Protein AF-A0A529QA96-F1 (afdb_monomer_lite)

Foldseek 3Di:
DDFDQFDWAADVQGQWIKTWTFWALVQAQWKKAKDWPDPQKDWPPRMDTAHNGTGTDIIIIHRDDAFDKTKMKMATPDFDPDPDDDDTSNDIDIDIDTRHNPHDYDHHHWDWDKDWDKDFPDPDADPVGDTDIDIDIDGPTRDDDQDWDDDDDDQPDPPRDDDDDDTPPDD

Radius of gyration: 23.26 Å; chains: 1; bounding box: 58×29×63 Å

Secondary structure (DSSP, 8-state):
------EEEEPTTSSEEEEEEEE-GGGTT-EEEEEE-STT-EEESSEEEPPBTBEEEEEEEES--TT-EEEEEEEESS--B-SSSS-BTTS-EEEEEE--TT--PPPPPP---EEEEEEESSSS-BTTB---EEEEEEE-SSS---S---------STT--------SSP-

Structure (mmCIF, N/CA/C/O backbone):
data_AF-A0A529QA96-F1
#
_entry.id   AF-A0A529QA96-F1
#
loop_
_atom_site.group_PDB
_atom_site.id
_atom_site.type_symbol
_atom_site.label_atom_id
_atom_site.label_alt_id
_atom_site.label_comp_id
_atom_site.label_asym_id
_atom_site.label_entity_id
_atom_site.label_seq_id
_atom_site.pdbx_PDB_ins_code
_atom_site.Cartn_x
_atom_site.Cartn_y
_atom_site.Cartn_z
_atom_site.occupancy
_atom_site.B_iso_or_equiv
_atom_site.auth_seq_id
_atom_site.auth_comp_id
_atom_site.auth_asym_id
_atom_site.auth_atom_id
_atom_site.pdbx_PDB_model_num
ATOM 1 N N . PHE A 1 1 ? -5.904 -6.679 29.111 1.00 53.25 1 PHE A N 1
ATOM 2 C CA . PHE A 1 1 ? -6.238 -5.895 27.907 1.00 53.25 1 PHE A CA 1
ATOM 3 C C . PHE A 1 1 ? -7.345 -6.635 27.190 1.00 53.25 1 PHE A C 1
ATOM 5 O O . PHE A 1 1 ? -7.182 -7.823 26.926 1.00 53.25 1 PHE A O 1
ATOM 12 N N . LYS A 1 2 ? -8.483 -5.977 26.974 1.00 42.56 2 LYS A N 1
ATOM 13 C CA . LYS A 1 2 ? -9.603 -6.539 26.226 1.00 42.56 2 LYS A CA 1
ATOM 14 C C . LYS A 1 2 ? -9.703 -5.735 24.940 1.00 42.56 2 LYS A C 1
ATOM 16 O O . LYS A 1 2 ? -10.216 -4.622 24.963 1.00 42.56 2 LYS A O 1
ATOM 21 N N . VAL A 1 3 ? -9.190 -6.286 23.842 1.00 52.91 3 VAL A N 1
ATOM 22 C CA . VAL A 1 3 ? -9.655 -5.848 22.526 1.00 52.91 3 VAL A CA 1
ATOM 23 C C . VAL A 1 3 ? -11.115 -6.261 22.470 1.00 52.91 3 VAL A C 1
ATOM 25 O O . VAL A 1 3 ? -11.428 -7.452 22.398 1.00 52.91 3 VAL A O 1
ATOM 28 N N . GLU A 1 4 ? -12.024 -5.304 22.598 1.00 56.00 4 GLU A N 1
ATOM 29 C CA . GLU A 1 4 ? -13.402 -5.591 22.230 1.00 56.00 4 GLU A CA 1
ATOM 30 C C . GLU A 1 4 ? -13.444 -5.779 20.718 1.00 56.00 4 GLU A C 1
ATOM 32 O O . GLU A 1 4 ? -12.671 -5.149 19.994 1.00 56.00 4 GLU A O 1
ATOM 37 N N . ARG A 1 5 ? -14.298 -6.694 20.243 1.00 66.06 5 ARG A N 1
ATOM 38 C CA . ARG A 1 5 ? -14.474 -6.904 18.805 1.00 66.06 5 ARG A CA 1
ATOM 39 C C . ARG A 1 5 ? -14.765 -5.550 18.165 1.00 66.06 5 ARG A C 1
ATOM 41 O O . ARG A 1 5 ? -15.801 -4.951 18.441 1.00 66.06 5 ARG A O 1
ATOM 48 N N . GLY A 1 6 ? -13.815 -5.073 17.373 1.00 74.62 6 GLY A N 1
ATOM 49 C CA . GLY A 1 6 ? -13.958 -3.843 16.625 1.00 74.62 6 GLY A CA 1
ATOM 50 C C . GLY A 1 6 ? -14.900 -4.019 15.444 1.00 74.62 6 GLY A C 1
ATOM 51 O O . GLY A 1 6 ? -15.334 -5.130 15.125 1.00 74.62 6 GLY A O 1
ATOM 52 N N . ILE A 1 7 ? -15.193 -2.908 14.784 1.00 85.06 7 ILE A N 1
ATOM 53 C CA . ILE A 1 7 ? -15.998 -2.886 13.562 1.00 85.06 7 ILE A CA 1
ATOM 54 C C . ILE A 1 7 ? -15.048 -2.756 12.374 1.00 85.06 7 ILE A C 1
ATOM 56 O O . ILE A 1 7 ? -14.005 -2.112 12.474 1.00 85.06 7 ILE A O 1
ATOM 60 N N . VAL A 1 8 ? -15.380 -3.411 11.266 1.00 88.94 8 VAL A N 1
ATOM 61 C CA . VAL A 1 8 ? -14.649 -3.271 10.006 1.00 88.94 8 VAL A CA 1
ATOM 62 C C . VAL A 1 8 ? -15.491 -2.429 9.060 1.00 88.94 8 VAL A C 1
ATOM 64 O O . VAL A 1 8 ? -16.618 -2.810 8.755 1.00 88.94 8 VAL A O 1
ATOM 67 N N . ASP A 1 9 ?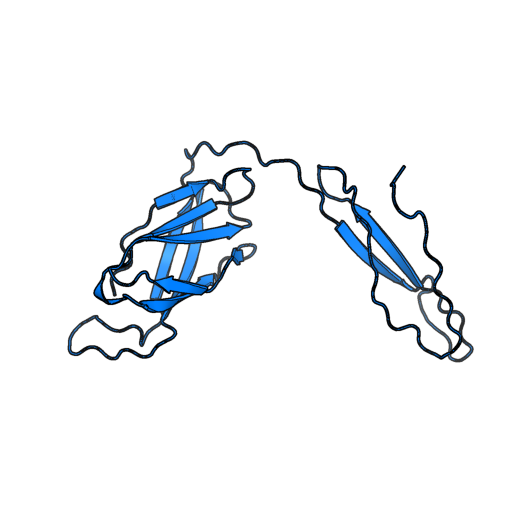 -14.913 -1.339 8.573 1.00 88.38 9 ASP A N 1
ATOM 68 C CA . ASP A 1 9 ? -15.498 -0.453 7.570 1.00 88.38 9 ASP A CA 1
ATOM 69 C C . ASP A 1 9 ? -14.605 -0.370 6.325 1.00 88.38 9 ASP A C 1
ATOM 71 O O . ASP A 1 9 ? -13.504 -0.919 6.276 1.00 88.38 9 ASP A O 1
ATOM 75 N N . CYS A 1 10 ? -15.083 0.293 5.275 1.00 85.31 10 CYS A N 1
ATOM 76 C CA . CYS A 1 10 ? -14.320 0.487 4.044 1.00 85.31 10 CYS A CA 1
ATOM 77 C C . CYS A 1 10 ? -13.487 1.766 4.119 1.00 85.31 10 CYS A C 1
ATOM 79 O O . CYS A 1 10 ? -13.939 2.788 4.639 1.00 85.31 10 CYS A O 1
ATOM 81 N N . VAL A 1 11 ? -12.296 1.749 3.522 1.00 84.50 11 VAL A N 1
ATOM 82 C CA . VAL A 1 11 ? -11.544 2.987 3.294 1.00 84.50 11 VAL A CA 1
ATOM 83 C C . VAL A 1 11 ? -12.302 3.848 2.270 1.00 84.50 11 VAL A C 1
ATOM 85 O O . VAL A 1 11 ? -12.739 3.316 1.245 1.00 84.50 11 VAL A O 1
ATOM 88 N N . PRO A 1 12 ? -12.469 5.165 2.499 1.00 73.62 12 PRO A N 1
ATOM 89 C CA . PRO A 1 12 ? -12.956 6.079 1.466 1.00 73.62 12 PRO A CA 1
ATOM 90 C C . PRO A 1 12 ? -12.056 6.013 0.223 1.00 73.62 12 PRO A C 1
ATOM 92 O O . PRO A 1 12 ? -10.841 6.129 0.352 1.00 73.62 12 PRO A O 1
ATOM 95 N N . GLY A 1 13 ? -12.640 5.790 -0.957 1.00 66.19 13 GLY A N 1
ATOM 96 C CA . GLY A 1 13 ? -11.890 5.499 -2.189 1.00 66.19 13 GLY A CA 1
ATOM 97 C C . GLY A 1 13 ? -11.565 4.013 -2.399 1.00 66.19 13 GLY A C 1
ATOM 98 O O . GLY A 1 13 ? -10.880 3.660 -3.350 1.00 66.19 13 GLY A O 1
ATOM 99 N N . GLY A 1 14 ? -12.079 3.120 -1.546 1.00 71.06 14 GLY A N 1
ATOM 100 C CA . GLY A 1 14 ? -12.067 1.666 -1.726 1.00 71.06 14 GLY A CA 1
ATOM 101 C C . GLY A 1 14 ? -10.678 1.012 -1.711 1.00 71.06 14 GLY A C 1
ATOM 102 O O . GLY A 1 14 ? -9.680 1.591 -1.290 1.00 71.06 14 GLY A O 1
ATOM 103 N N . GLY A 1 15 ? -10.618 -0.264 -2.107 1.00 75.31 15 GLY A N 1
ATOM 104 C CA . GLY A 1 15 ? -9.363 -1.028 -2.231 1.00 75.31 15 GLY A CA 1
ATOM 105 C C . GLY A 1 15 ? -8.718 -1.497 -0.919 1.00 75.31 15 GLY A C 1
ATOM 106 O O . GLY A 1 15 ? -7.701 -2.187 -0.957 1.00 75.31 15 GLY A O 1
ATOM 107 N N . ALA A 1 16 ? -9.291 -1.144 0.231 1.00 86.19 16 ALA A N 1
ATOM 108 C CA . ALA A 1 16 ? -8.838 -1.559 1.553 1.00 86.19 16 ALA A CA 1
ATOM 109 C C . ALA A 1 16 ? -9.972 -1.434 2.585 1.00 86.19 16 ALA A C 1
ATOM 111 O O . ALA A 1 16 ? -10.967 -0.736 2.360 1.00 86.19 16 ALA A O 1
ATOM 112 N N . PHE A 1 17 ? -9.789 -2.074 3.737 1.00 90.38 17 PHE A N 1
ATOM 113 C CA . PHE A 1 17 ? -10.697 -1.997 4.883 1.00 90.38 17 PHE A CA 1
ATOM 114 C C . PHE A 1 17 ? -10.056 -1.216 6.031 1.00 90.38 17 PHE A C 1
ATOM 116 O O . PHE A 1 17 ? -8.838 -1.062 6.083 1.00 90.38 17 PHE A O 1
ATOM 123 N N . ILE A 1 18 ? -10.864 -0.716 6.956 1.00 92.25 18 ILE A N 1
ATOM 124 C CA . ILE A 1 18 ? -10.438 -0.081 8.200 1.00 92.25 18 ILE A CA 1
ATOM 125 C C . ILE A 1 18 ? -11.001 -0.908 9.343 1.00 92.25 18 ILE A C 1
ATOM 127 O O . ILE A 1 18 ? -12.212 -1.066 9.457 1.00 92.25 18 ILE A O 1
ATOM 131 N N . TYR A 1 19 ? -10.131 -1.420 10.204 1.00 92.06 19 TYR A N 1
ATOM 132 C CA . TYR A 1 19 ? -10.544 -2.024 11.461 1.00 92.06 19 TYR A CA 1
ATOM 133 C C . TYR A 1 19 ? -10.516 -0.982 12.580 1.00 92.06 19 TYR A C 1
ATOM 135 O O . TYR A 1 19 ? -9.455 -0.483 12.962 1.00 92.06 19 TYR A O 1
ATOM 143 N N . HIS A 1 20 ? -11.699 -0.668 13.099 1.00 91.50 20 HIS A N 1
ATOM 144 C CA . HIS A 1 20 ? -11.938 0.226 14.221 1.00 91.50 20 HIS A CA 1
ATOM 145 C C . HIS A 1 20 ? -11.764 -0.537 15.530 1.00 91.50 20 HIS A C 1
ATOM 147 O O . HIS A 1 20 ? -12.684 -1.199 16.005 1.00 91.50 20 HIS A O 1
ATOM 153 N N . MET A 1 21 ? -10.573 -0.450 16.114 1.00 88.81 21 MET A N 1
ATOM 154 C CA . MET A 1 21 ? -10.217 -1.130 17.353 1.00 88.81 21 MET A CA 1
ATOM 155 C C . MET A 1 21 ? -10.508 -0.225 18.562 1.00 88.81 21 MET A C 1
ATOM 157 O O . MET A 1 21 ? -9.769 0.741 18.777 1.00 88.81 21 MET A O 1
ATOM 161 N N . PRO A 1 22 ? -11.547 -0.507 19.369 1.00 86.44 22 PRO A N 1
ATOM 162 C CA . PRO A 1 22 ? -11.806 0.243 20.592 1.00 86.44 22 PRO A CA 1
ATOM 163 C C . PRO A 1 22 ? -10.710 -0.022 21.629 1.00 86.44 22 PRO A C 1
ATOM 165 O O . PRO A 1 22 ? -10.271 -1.157 21.831 1.00 86.44 22 PRO A O 1
ATOM 168 N N . VAL A 1 23 ? -10.271 1.042 22.294 1.00 83.19 23 VAL A N 1
ATOM 169 C CA . VAL A 1 23 ? -9.211 1.035 23.302 1.00 83.19 23 VAL A CA 1
ATOM 170 C C . VAL A 1 23 ? -9.639 1.869 24.507 1.00 83.19 23 VAL A C 1
ATOM 172 O O . VAL A 1 23 ? -10.116 2.993 24.359 1.00 83.19 23 VAL A O 1
ATOM 175 N N . GLY A 1 24 ? -9.490 1.325 25.712 1.00 79.56 24 GLY A N 1
ATOM 176 C CA . GLY A 1 24 ? -9.912 2.008 26.932 1.00 79.56 24 GLY A CA 1
ATOM 177 C C . GLY A 1 24 ? -8.930 3.092 27.412 1.00 79.56 24 GLY A C 1
ATOM 178 O O . GLY A 1 24 ? -7.783 3.159 26.945 1.00 79.56 24 GLY A O 1
ATOM 179 N N . PRO A 1 25 ? -9.362 3.963 28.346 1.00 81.00 25 PRO A N 1
ATOM 180 C CA . PRO A 1 25 ? -8.544 5.037 28.920 1.00 81.00 25 PRO A CA 1
ATOM 181 C C . PRO A 1 25 ? -7.277 4.546 29.625 1.00 81.00 25 PRO A C 1
ATOM 183 O O . PRO A 1 25 ? -6.299 5.285 29.707 1.00 81.00 25 PRO A O 1
ATOM 186 N N . GLU A 1 26 ? -7.246 3.299 30.091 1.00 76.38 26 GLU A N 1
ATOM 187 C CA . GLU A 1 26 ? -6.070 2.663 30.690 1.00 76.38 26 GLU A CA 1
ATOM 188 C C . GLU A 1 26 ? -4.874 2.576 29.734 1.00 76.38 26 GLU A C 1
ATOM 190 O O . GLU A 1 26 ? -3.729 2.492 30.178 1.00 76.38 26 GLU A O 1
ATOM 195 N N . MET A 1 27 ? -5.127 2.620 28.423 1.00 74.69 27 MET A N 1
ATOM 196 C CA . MET A 1 27 ? -4.085 2.654 27.401 1.00 74.69 27 MET A CA 1
ATOM 197 C C . MET A 1 27 ? -3.729 4.073 26.956 1.00 74.69 27 MET A C 1
ATOM 199 O O . MET A 1 27 ? -2.914 4.234 26.051 1.00 74.69 27 MET A O 1
ATOM 203 N N . GLY A 1 28 ? -4.304 5.103 27.576 1.00 83.19 28 GLY A N 1
ATOM 204 C CA . GLY A 1 28 ? -4.099 6.497 27.209 1.00 83.19 28 GLY A CA 1
ATOM 205 C C . GLY A 1 28 ? -2.624 6.871 27.081 1.00 83.19 28 GLY A C 1
ATOM 206 O O . GLY A 1 28 ? -1.830 6.713 28.007 1.00 83.19 28 GLY A O 1
ATOM 207 N N . GLY A 1 29 ? -2.239 7.361 25.903 1.00 82.75 29 GLY A N 1
ATOM 208 C CA . GLY A 1 29 ? -0.870 7.774 25.607 1.00 82.75 29 GLY A CA 1
ATOM 209 C C . GLY A 1 29 ? 0.123 6.641 25.328 1.00 82.75 29 GLY A C 1
ATOM 210 O O . GLY A 1 29 ? 1.283 6.949 25.054 1.00 82.75 29 GLY A O 1
ATOM 211 N N . LYS A 1 30 ? -0.299 5.370 25.358 1.00 83.88 30 LYS A N 1
ATOM 212 C CA . LYS A 1 30 ? 0.537 4.205 25.031 1.00 83.88 30 LYS A CA 1
ATOM 213 C C . LYS A 1 30 ? 0.566 3.931 23.530 1.00 83.88 30 LYS A C 1
ATOM 215 O O . LYS A 1 30 ? -0.358 4.290 22.802 1.00 83.88 30 LYS A O 1
ATOM 220 N N . TRP A 1 31 ? 1.636 3.284 23.078 1.00 85.25 31 TRP A N 1
ATOM 221 C CA . TRP A 1 31 ? 1.793 2.848 21.693 1.00 85.25 31 TRP A CA 1
ATOM 222 C C . TRP A 1 31 ? 1.364 1.392 21.520 1.00 85.25 31 TRP A C 1
ATOM 224 O O . TRP A 1 31 ? 1.776 0.514 22.285 1.00 85.25 31 TRP A O 1
ATOM 234 N N . VAL A 1 32 ? 0.558 1.154 20.490 1.00 86.75 32 VAL A N 1
ATOM 235 C CA . VAL A 1 32 ? 0.089 -0.166 20.066 1.00 86.75 32 VAL A CA 1
ATOM 236 C C . VAL A 1 32 ? 0.657 -0.447 18.682 1.00 86.75 32 VAL A C 1
ATOM 238 O O . VAL A 1 32 ? 0.611 0.425 17.816 1.00 86.75 32 VAL A O 1
ATOM 241 N N . GLN A 1 33 ? 1.173 -1.655 18.486 1.00 88.81 33 GLN A N 1
ATOM 242 C CA . GLN A 1 33 ? 1.584 -2.195 17.197 1.00 88.81 33 GLN A CA 1
ATOM 243 C C . GLN A 1 33 ? 0.631 -3.316 16.775 1.00 88.81 33 GLN A C 1
ATOM 245 O O . GLN A 1 33 ? 0.213 -4.122 17.607 1.00 88.81 33 GLN A O 1
ATOM 250 N N . VAL A 1 34 ? 0.312 -3.390 15.489 1.00 89.94 34 VAL A N 1
ATOM 251 C CA . VAL A 1 34 ? -0.489 -4.452 14.884 1.00 89.94 34 VAL A CA 1
ATOM 252 C C . VAL A 1 34 ? 0.261 -5.028 13.692 1.00 89.94 34 VAL A C 1
ATOM 254 O O . VAL A 1 34 ? 0.614 -4.314 12.759 1.00 89.94 34 VAL A O 1
ATOM 257 N N . ALA A 1 35 ? 0.458 -6.339 13.714 1.00 90.81 35 ALA A N 1
ATOM 258 C CA . ALA A 1 35 ? 0.976 -7.127 12.606 1.00 90.81 35 ALA A CA 1
ATOM 259 C C . ALA A 1 35 ? -0.055 -8.182 12.179 1.00 90.81 35 ALA A C 1
ATOM 261 O O . ALA A 1 35 ? -1.078 -8.372 12.837 1.00 90.81 35 ALA A O 1
ATOM 262 N N . THR A 1 36 ? 0.204 -8.888 11.082 1.00 92.44 36 THR A N 1
ATOM 263 C CA . THR A 1 36 ? -0.646 -9.987 10.606 1.00 92.44 36 THR A CA 1
ATOM 264 C C . THR A 1 36 ? 0.199 -11.180 10.180 1.00 92.44 36 THR A C 1
ATOM 266 O O . THR A 1 36 ? 1.332 -11.017 9.730 1.00 92.44 36 THR A O 1
ATOM 269 N N . THR A 1 37 ? -0.351 -12.382 10.340 1.00 91.75 37 THR A N 1
ATOM 270 C CA . THR A 1 37 ? 0.222 -13.628 9.807 1.00 91.75 37 THR A CA 1
ATOM 271 C C . THR A 1 37 ? -0.531 -14.143 8.584 1.00 91.75 37 THR A C 1
ATOM 273 O O . THR A 1 37 ? -0.109 -15.135 7.991 1.00 91.75 37 THR A O 1
ATOM 276 N N . THR A 1 38 ? -1.629 -13.490 8.190 1.00 92.12 38 THR A N 1
ATOM 277 C CA . THR A 1 38 ? -2.401 -13.870 7.006 1.00 92.12 38 THR A CA 1
ATOM 278 C C . THR A 1 38 ? -1.629 -13.473 5.739 1.00 92.12 38 THR A C 1
ATOM 280 O O . THR A 1 38 ? -1.308 -12.293 5.570 1.00 92.12 38 THR A O 1
ATOM 283 N N . PRO A 1 39 ? -1.307 -14.421 4.837 1.00 90.81 39 PRO A N 1
ATOM 284 C CA . PRO A 1 39 ? -0.582 -14.123 3.604 1.00 90.81 39 PRO A CA 1
ATOM 285 C C . PRO A 1 39 ? -1.315 -13.106 2.725 1.00 90.81 39 PRO A C 1
ATOM 287 O O . PRO A 1 39 ? -2.527 -13.180 2.571 1.00 90.81 39 PRO A O 1
ATOM 290 N N . GLY A 1 40 ? -0.573 -12.178 2.118 1.00 88.00 40 GLY A N 1
ATOM 291 C CA . GLY A 1 40 ? -1.142 -11.157 1.227 1.00 88.00 40 GLY A CA 1
ATOM 292 C C . GLY A 1 40 ? -1.812 -9.977 1.940 1.00 88.00 40 GLY A C 1
ATOM 293 O O . GLY A 1 40 ? -2.202 -9.025 1.270 1.00 88.00 40 GLY A O 1
ATOM 294 N N . ILE A 1 41 ? -1.893 -9.996 3.275 1.00 93.25 41 ILE A N 1
ATOM 295 C CA . ILE A 1 41 ? -2.447 -8.895 4.068 1.00 93.25 41 ILE A CA 1
ATOM 296 C C . ILE A 1 41 ? -1.334 -7.972 4.556 1.00 93.25 41 ILE A C 1
ATOM 298 O O . ILE A 1 41 ? -0.265 -8.410 4.976 1.00 93.25 41 ILE A O 1
ATOM 302 N N . SER A 1 42 ? -1.585 -6.666 4.518 1.00 92.44 42 SER A N 1
ATOM 303 C CA . SER A 1 42 ? -0.699 -5.647 5.089 1.00 92.44 42 SER A CA 1
ATOM 304 C C . SER A 1 42 ? -1.485 -4.639 5.920 1.00 92.44 42 SER A C 1
ATOM 306 O O . SER A 1 42 ? -2.597 -4.257 5.551 1.00 92.44 42 SER A O 1
ATOM 308 N N . ILE A 1 43 ? -0.897 -4.203 7.039 1.00 92.38 43 ILE A N 1
ATOM 309 C CA . ILE A 1 43 ? -1.492 -3.237 7.971 1.00 92.38 43 ILE A CA 1
ATOM 310 C C . ILE A 1 43 ? -0.719 -1.920 7.898 1.00 92.38 43 ILE A C 1
ATOM 312 O O . ILE A 1 43 ? 0.503 -1.924 8.036 1.00 92.38 43 ILE A O 1
ATOM 316 N N . VAL A 1 44 ? -1.413 -0.800 7.668 1.00 90.94 44 VAL A N 1
ATOM 317 C CA . VAL A 1 44 ? -0.779 0.525 7.527 1.00 90.94 44 VAL A CA 1
ATOM 318 C C . VAL A 1 44 ? -1.599 1.628 8.228 1.00 90.94 44 VAL A C 1
ATOM 320 O O . VAL A 1 44 ? -2.783 1.776 7.944 1.00 90.94 44 VAL A O 1
ATOM 323 N N . PRO A 1 45 ? -1.007 2.465 9.097 1.00 91.94 45 PRO A N 1
ATOM 324 C CA . PRO A 1 45 ? 0.275 2.232 9.754 1.00 91.94 45 PRO A CA 1
ATOM 325 C C . PRO A 1 45 ? 0.193 0.987 10.648 1.00 91.94 45 PRO A C 1
ATOM 327 O O . PRO A 1 45 ? -0.880 0.644 11.140 1.00 91.94 45 PRO A O 1
ATOM 330 N N . ASP A 1 46 ? 1.326 0.330 10.882 1.00 89.94 46 ASP A N 1
ATOM 331 C CA . ASP A 1 46 ? 1.420 -0.818 11.791 1.00 89.94 46 ASP A CA 1
ATOM 332 C C . ASP A 1 46 ? 1.492 -0.386 13.265 1.00 89.94 46 ASP A C 1
ATOM 334 O O . ASP A 1 46 ? 1.381 -1.215 14.158 1.00 89.94 46 ASP A O 1
ATOM 338 N N . THR A 1 47 ? 1.646 0.913 13.536 1.00 90.75 47 THR A N 1
ATOM 339 C CA . THR A 1 47 ? 1.765 1.483 14.879 1.00 90.75 47 THR A CA 1
ATOM 340 C C . THR A 1 47 ? 0.921 2.737 15.061 1.00 90.75 47 THR A C 1
ATOM 342 O O . THR A 1 47 ? 0.910 3.626 14.210 1.00 90.75 47 THR A O 1
ATOM 345 N N . GLN A 1 48 ? 0.242 2.851 16.206 1.00 91.12 48 GLN A N 1
ATOM 346 C CA . GLN A 1 48 ? -0.549 4.031 16.572 1.00 91.12 48 GLN A CA 1
ATOM 347 C C . GLN A 1 48 ? -0.471 4.320 18.071 1.00 91.12 48 GLN A C 1
ATOM 349 O O . GLN A 1 48 ? -0.358 3.414 18.900 1.00 91.12 48 GLN A O 1
ATOM 354 N N . LYS A 1 49 ? -0.558 5.6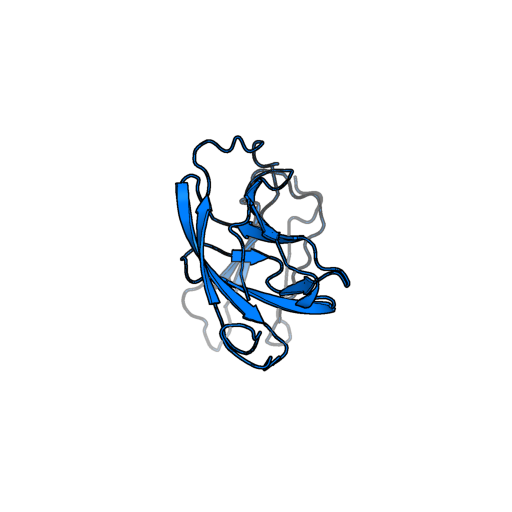07 18.419 1.00 89.88 49 LYS A N 1
ATOM 355 C CA . LYS A 1 49 ? -0.635 6.070 19.804 1.00 89.88 49 LYS A CA 1
ATOM 356 C C . LYS A 1 49 ? -2.092 6.209 20.227 1.00 89.88 49 LYS A C 1
ATOM 358 O O . LYS A 1 49 ? -2.884 6.858 19.549 1.00 89.88 49 LYS A O 1
ATOM 363 N N . VAL A 1 50 ? -2.424 5.648 21.378 1.00 87.69 50 VAL A N 1
ATOM 364 C CA . VAL A 1 50 ? -3.763 5.724 21.962 1.00 87.69 50 VAL A CA 1
ATOM 365 C C . VAL A 1 50 ? -4.031 7.146 22.474 1.00 87.69 50 VAL A C 1
ATOM 367 O O . VAL A 1 50 ? -3.176 7.711 23.170 1.00 87.69 50 VAL A O 1
ATOM 370 N N . PRO A 1 51 ? -5.204 7.744 22.183 1.00 90.06 51 PRO A N 1
ATOM 371 C CA . PRO A 1 51 ? -5.571 9.049 22.728 1.00 90.06 51 PRO A CA 1
ATOM 372 C C . PRO A 1 51 ? -5.590 9.037 24.262 1.00 90.06 51 PRO A C 1
ATOM 374 O O . PRO A 1 51 ? -5.893 8.018 24.872 1.00 90.06 51 PRO A O 1
ATOM 377 N N . ALA A 1 52 ? -5.284 10.165 24.909 1.00 84.69 52 ALA A N 1
ATOM 378 C CA . ALA A 1 52 ? -5.056 10.223 26.361 1.00 84.69 52 ALA A CA 1
ATOM 379 C C . ALA A 1 52 ? -6.232 9.720 27.231 1.00 84.69 52 ALA A C 1
ATOM 381 O O . ALA A 1 52 ? -5.998 9.273 28.347 1.00 84.69 52 ALA A O 1
ATOM 382 N N . GLY A 1 53 ? -7.469 9.768 26.726 1.00 83.88 53 GLY A N 1
ATOM 383 C CA . GLY A 1 53 ? -8.672 9.257 27.399 1.00 83.88 53 GLY A CA 1
ATOM 384 C C . GLY A 1 53 ? -9.184 7.916 26.863 1.00 83.88 53 GLY A C 1
ATOM 385 O O . GLY A 1 53 ? -10.333 7.572 27.123 1.00 83.88 53 GLY A O 1
ATOM 386 N N . GLY A 1 54 ? -8.380 7.182 26.090 1.00 82.25 54 GLY A N 1
ATOM 387 C CA . GLY A 1 54 ? -8.863 6.053 25.293 1.00 82.25 54 GLY A CA 1
ATOM 388 C C . GLY A 1 54 ? -9.577 6.527 24.024 1.00 82.25 54 GLY A C 1
ATOM 389 O O . GLY A 1 54 ? -9.562 7.714 23.693 1.00 82.25 54 GLY A O 1
ATOM 390 N N . GLY A 1 55 ? -10.172 5.604 23.277 1.00 86.88 55 GLY A N 1
ATOM 391 C CA . GLY A 1 55 ? -10.869 5.911 22.030 1.00 86.88 55 GLY A CA 1
ATOM 392 C C . GLY A 1 55 ? -10.888 4.740 21.057 1.00 86.88 55 GLY A C 1
ATOM 393 O O . GLY A 1 55 ? -11.094 3.596 21.449 1.00 86.88 55 GLY A O 1
ATOM 394 N N . VAL A 1 56 ? -10.678 5.036 19.775 1.00 90.00 56 VAL A N 1
ATOM 395 C CA . VAL A 1 56 ? -10.650 4.047 18.692 1.00 90.00 56 VAL A CA 1
ATOM 396 C C . VAL A 1 56 ? -9.369 4.231 17.886 1.00 90.00 56 VAL A C 1
ATOM 398 O O . VAL A 1 56 ? -9.054 5.348 17.474 1.00 90.00 56 VAL A O 1
ATOM 401 N N . LEU A 1 57 ? -8.634 3.141 17.669 1.00 89.88 57 LEU A N 1
ATOM 402 C CA . LEU A 1 57 ? -7.512 3.076 16.732 1.00 89.88 57 LEU A CA 1
ATOM 403 C C . LEU A 1 57 ? -8.006 2.534 15.391 1.00 89.88 57 LEU A C 1
ATOM 405 O O . LEU A 1 57 ? -8.772 1.574 15.360 1.00 89.88 57 LEU A O 1
ATOM 409 N N . ASN A 1 58 ? -7.562 3.133 14.288 1.00 93.25 58 ASN A N 1
ATOM 410 C CA . ASN A 1 58 ? -8.079 2.829 12.952 1.00 93.25 58 ASN A CA 1
ATOM 411 C C . ASN A 1 58 ? -6.996 2.157 12.114 1.00 93.25 58 ASN A C 1
ATOM 413 O O . ASN A 1 58 ? -6.081 2.829 11.644 1.00 93.25 58 ASN A O 1
ATOM 417 N N . TRP A 1 59 ? -7.082 0.847 11.916 1.00 91.88 59 TRP A N 1
ATOM 418 C CA . TRP A 1 59 ? -6.052 0.075 11.216 1.00 91.88 59 TRP A CA 1
ATOM 419 C C . TRP A 1 59 ? -6.448 -0.164 9.763 1.00 91.88 59 TRP A C 1
ATOM 421 O O . TRP A 1 59 ? -7.431 -0.862 9.513 1.00 91.88 59 TRP A O 1
ATOM 431 N N . LYS A 1 60 ? -5.701 0.387 8.796 1.00 93.00 60 LYS A N 1
ATOM 432 C CA . LYS A 1 60 ? -5.948 0.102 7.374 1.00 93.00 60 LYS A CA 1
ATOM 433 C C . LYS A 1 60 ? -5.451 -1.302 7.051 1.00 93.00 60 LYS A C 1
ATOM 435 O O . LYS A 1 60 ? -4.280 -1.598 7.267 1.00 93.00 60 LYS A O 1
ATOM 440 N N . ILE A 1 61 ? -6.328 -2.124 6.499 1.00 92.38 61 ILE A N 1
ATOM 441 C CA . ILE A 1 61 ? -6.076 -3.492 6.059 1.00 92.38 61 ILE A CA 1
ATOM 442 C C . ILE A 1 61 ? -6.087 -3.501 4.534 1.00 92.38 61 ILE A C 1
ATOM 444 O O . ILE A 1 61 ? -7.111 -3.221 3.907 1.00 92.38 61 ILE A O 1
ATOM 448 N N . ILE A 1 62 ? -4.950 -3.834 3.939 1.00 90.31 62 ILE A N 1
ATOM 449 C CA . ILE A 1 62 ? -4.750 -3.904 2.490 1.00 90.31 62 ILE A CA 1
ATOM 450 C C . ILE A 1 62 ? -4.653 -5.377 2.083 1.00 90.31 62 ILE A C 1
ATOM 452 O O . ILE A 1 62 ? -4.013 -6.158 2.784 1.00 90.31 62 ILE A O 1
ATOM 456 N N . GLY A 1 63 ? -5.279 -5.741 0.958 1.00 87.19 63 GLY A N 1
ATOM 457 C CA . GLY A 1 63 ? -5.203 -7.085 0.365 1.00 87.19 63 GLY A CA 1
ATOM 458 C C . GLY A 1 63 ? -6.297 -8.067 0.797 1.00 87.19 63 GLY A C 1
ATOM 459 O O . GLY A 1 63 ? -6.396 -9.143 0.220 1.00 87.19 63 GLY A O 1
ATOM 460 N N . ALA A 1 64 ? -7.140 -7.697 1.765 1.00 89.50 64 ALA A N 1
ATOM 461 C CA . ALA A 1 64 ? -8.209 -8.568 2.243 1.00 89.50 64 ALA A CA 1
ATOM 462 C C . ALA A 1 64 ? -9.388 -8.673 1.266 1.00 89.50 64 ALA A C 1
ATOM 464 O O . ALA A 1 64 ? -9.667 -7.755 0.492 1.00 89.50 64 ALA A O 1
ATOM 465 N N . SER A 1 65 ? -10.127 -9.774 1.362 1.00 88.38 65 SER A N 1
ATOM 466 C CA . SER A 1 65 ? -11.355 -10.050 0.617 1.00 88.38 65 SER A CA 1
ATOM 467 C C . SER A 1 65 ? -12.582 -10.130 1.530 1.00 88.38 65 SER A C 1
ATOM 469 O O . SER A 1 65 ? -12.503 -10.451 2.715 1.00 88.38 65 SER A O 1
ATOM 471 N N . HIS A 1 66 ? -13.766 -9.874 0.969 1.00 87.12 66 HIS A N 1
ATOM 472 C CA . HIS A 1 66 ? -15.029 -9.999 1.701 1.00 87.12 66 HIS A CA 1
ATOM 473 C C . HIS A 1 66 ? -15.243 -11.440 2.194 1.00 87.12 66 HIS A C 1
ATOM 475 O O . HIS A 1 66 ? -15.171 -12.393 1.417 1.00 87.12 66 HIS A O 1
ATOM 481 N N . GLY A 1 67 ? -15.549 -11.610 3.481 1.00 85.81 67 GLY A N 1
ATOM 482 C CA . GLY A 1 67 ? -15.724 -12.918 4.116 1.00 85.81 67 GLY A CA 1
ATOM 483 C C . GLY A 1 67 ? -14.436 -13.635 4.508 1.00 85.81 67 GLY A C 1
ATOM 484 O O . GLY A 1 67 ? -14.531 -14.766 4.992 1.00 85.81 67 GLY A O 1
ATOM 485 N N . GLU A 1 68 ? -13.276 -13.016 4.296 1.00 90.44 68 GLU A N 1
ATOM 486 C CA . GLU A 1 68 ? -11.977 -13.536 4.710 1.00 90.44 68 GLU A CA 1
ATOM 487 C C . GLU A 1 68 ? -11.762 -13.349 6.217 1.00 90.44 68 GLU A C 1
ATOM 489 O O . GLU A 1 68 ? -12.153 -12.329 6.794 1.00 90.44 68 GLU A O 1
ATOM 494 N N . ALA A 1 69 ? -11.143 -14.348 6.849 1.00 90.81 69 ALA A N 1
ATOM 495 C CA . ALA A 1 69 ? -10.703 -14.276 8.235 1.00 90.81 69 ALA A CA 1
ATOM 496 C C . ALA A 1 69 ? -9.222 -13.879 8.281 1.00 90.81 69 ALA A C 1
ATOM 498 O O . ALA A 1 69 ? -8.379 -14.522 7.657 1.00 90.81 69 ALA A O 1
ATOM 499 N N . ILE A 1 70 ? -8.914 -12.822 9.025 1.00 91.06 70 ILE A N 1
ATOM 500 C CA . ILE A 1 70 ? -7.573 -12.255 9.141 1.00 91.06 70 ILE A CA 1
ATOM 501 C C . ILE A 1 70 ? -7.075 -12.453 10.566 1.00 91.06 70 ILE A C 1
ATOM 503 O O . ILE A 1 70 ? -7.756 -12.086 11.526 1.00 91.06 70 ILE A O 1
ATOM 507 N N . HIS A 1 71 ? -5.862 -12.983 10.677 1.00 91.75 71 HIS A N 1
ATOM 508 C CA . HIS A 1 71 ? -5.156 -13.198 11.929 1.00 91.75 71 HIS A CA 1
ATOM 509 C C . HIS A 1 71 ? -4.283 -11.977 12.219 1.00 91.75 71 HIS A C 1
ATOM 511 O O . HIS A 1 71 ? -3.306 -11.709 11.506 1.00 91.75 71 HIS A O 1
ATOM 517 N N . LEU A 1 72 ? -4.642 -11.215 13.248 1.00 89.56 72 LEU A N 1
ATOM 518 C CA . LEU A 1 72 ? -3.901 -10.038 13.689 1.00 89.56 72 LEU A CA 1
ATOM 519 C C . LEU A 1 72 ? -3.151 -10.328 14.985 1.00 89.56 72 LEU A C 1
ATOM 521 O O . LEU A 1 72 ? -3.663 -10.964 15.902 1.00 89.56 72 LEU A O 1
ATOM 525 N N . ILE A 1 73 ? -1.941 -9.796 15.066 1.00 88.62 73 ILE A N 1
ATOM 526 C CA . ILE A 1 73 ? -1.057 -9.845 16.220 1.00 88.62 73 ILE A CA 1
ATOM 527 C C . ILE A 1 73 ? -0.956 -8.425 16.774 1.00 88.62 73 ILE A C 1
ATOM 529 O O . ILE A 1 73 ? -0.347 -7.558 16.153 1.00 88.62 73 ILE A O 1
ATOM 533 N N . VAL A 1 74 ? -1.552 -8.181 17.935 1.00 86.81 74 VAL A N 1
ATOM 534 C CA . VAL A 1 74 ? -1.557 -6.884 18.616 1.00 86.81 74 VAL A CA 1
ATOM 535 C C . VAL A 1 74 ? -0.523 -6.901 19.736 1.00 86.81 74 VAL A C 1
ATOM 537 O O . VAL A 1 74 ? -0.597 -7.723 20.650 1.00 86.81 74 VAL A O 1
ATOM 540 N N . THR A 1 75 ? 0.427 -5.976 19.694 1.00 82.50 75 THR A N 1
ATOM 541 C CA . THR A 1 75 ? 1.523 -5.871 20.660 1.00 82.50 75 THR A CA 1
ATOM 542 C C . THR A 1 75 ? 1.534 -4.482 21.284 1.00 82.50 75 THR A C 1
ATOM 544 O O . THR A 1 75 ? 1.447 -3.469 20.594 1.00 82.50 75 THR A O 1
ATOM 547 N N . GLY A 1 76 ? 1.663 -4.416 22.606 1.00 74.94 76 GLY A N 1
ATOM 548 C CA . GLY A 1 76 ? 1.978 -3.170 23.293 1.00 74.94 76 GLY A CA 1
ATOM 549 C C . G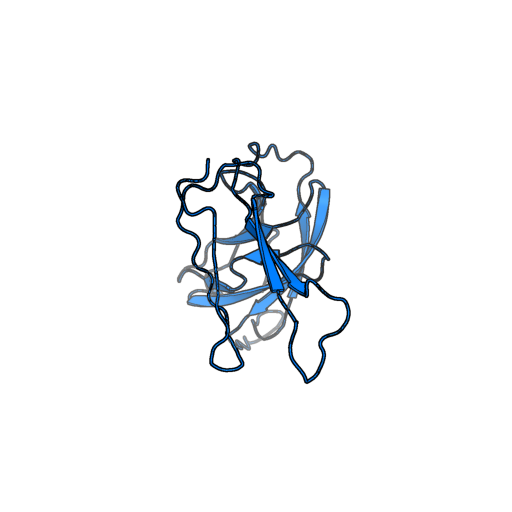LY A 1 76 ? 3.471 -2.887 23.250 1.00 74.94 76 GLY A C 1
ATOM 550 O O . GLY A 1 76 ? 4.259 -3.755 23.609 1.00 74.94 76 GLY A O 1
ATOM 551 N N . ILE A 1 77 ? 3.875 -1.686 22.834 1.00 66.06 77 ILE A N 1
ATOM 552 C CA . ILE A 1 77 ? 5.308 -1.347 22.725 1.00 66.06 77 ILE A CA 1
ATOM 553 C C . ILE A 1 77 ? 5.913 -0.995 24.092 1.00 66.06 77 ILE A C 1
ATOM 555 O O . ILE A 1 77 ? 7.109 -1.168 24.311 1.00 66.06 77 ILE A O 1
ATOM 559 N N . GLU A 1 78 ? 5.094 -0.548 25.046 1.00 60.47 78 GLU A N 1
ATOM 560 C CA . GLU A 1 78 ? 5.537 -0.300 26.419 1.00 60.47 78 GLU A CA 1
ATOM 561 C C . GLU A 1 78 ? 5.161 -1.468 27.337 1.00 60.47 78 GLU A C 1
ATOM 563 O O . GLU A 1 78 ? 3.991 -1.841 27.455 1.00 60.47 78 GLU A O 1
ATOM 568 N N . THR A 1 79 ? 6.154 -2.019 28.037 1.00 50.75 79 THR A N 1
ATOM 569 C CA . THR A 1 79 ? 5.988 -3.076 29.038 1.00 50.75 79 THR A CA 1
ATOM 570 C C . THR A 1 79 ? 5.284 -2.538 30.285 1.00 50.75 79 THR A C 1
ATOM 572 O O . THR A 1 79 ? 5.899 -2.208 31.294 1.00 50.75 79 THR A O 1
ATOM 575 N N . TYR A 1 80 ? 3.956 -2.463 30.247 1.00 48.53 80 TYR A N 1
ATOM 576 C CA . TYR A 1 80 ? 3.166 -2.274 31.460 1.00 48.53 80 TYR A CA 1
ATOM 577 C C . TYR A 1 80 ? 2.824 -3.635 32.074 1.00 48.53 80 TYR A C 1
ATOM 579 O O . TYR A 1 80 ? 1.968 -4.360 31.563 1.00 48.53 80 TYR A O 1
ATOM 587 N N . ALA A 1 81 ? 3.499 -3.976 33.173 1.00 48.09 81 ALA A N 1
ATOM 588 C CA . ALA A 1 81 ? 3.122 -5.064 34.069 1.00 48.09 81 ALA A CA 1
ATOM 589 C C . ALA A 1 81 ? 2.142 -4.512 35.120 1.00 48.09 81 ALA A C 1
ATOM 591 O O . ALA A 1 81 ? 2.549 -4.056 36.187 1.00 48.09 81 ALA A O 1
ATOM 592 N N . GLY A 1 82 ? 0.849 -4.480 34.794 1.00 48.03 82 GLY A N 1
ATOM 593 C CA . GLY A 1 82 ? -0.191 -4.130 35.764 1.00 48.03 82 GLY A CA 1
ATOM 594 C C . GLY A 1 82 ? -0.349 -5.223 36.833 1.00 48.03 82 GLY A C 1
ATOM 595 O O . GLY A 1 82 ? -0.081 -6.397 36.552 1.00 48.03 82 GLY A O 1
ATOM 596 N N . PRO A 1 83 ? -0.768 -4.893 38.070 1.00 51.69 83 PRO A N 1
ATOM 597 C CA . PRO A 1 83 ? -0.953 -5.893 39.107 1.00 51.69 83 PRO A CA 1
ATOM 598 C C . PRO A 1 83 ? -2.287 -6.639 38.923 1.00 51.69 83 PRO A C 1
ATOM 600 O O . PRO A 1 83 ? -3.351 -6.031 38.898 1.00 51.69 83 PRO A O 1
ATOM 603 N N . LYS A 1 84 ? -2.178 -7.974 38.894 1.00 43.09 84 LYS A N 1
ATOM 604 C CA . LYS A 1 84 ? -3.215 -9.025 38.982 1.00 43.09 84 LYS A CA 1
ATOM 605 C C . LYS A 1 84 ? -4.196 -9.194 37.807 1.00 43.09 84 LYS A C 1
ATOM 607 O O . LYS A 1 84 ? -5.010 -8.340 37.500 1.00 43.09 84 LYS A O 1
ATOM 612 N N . GLU A 1 85 ? -4.125 -10.414 37.262 1.00 46.03 85 GLU A N 1
ATOM 613 C CA . GLU A 1 85 ? -5.147 -11.170 36.520 1.00 46.03 85 GLU A CA 1
ATOM 614 C C . GLU A 1 85 ? -5.675 -10.563 35.210 1.00 46.03 85 GLU A C 1
ATOM 616 O O . GLU A 1 85 ? -6.824 -10.162 35.110 1.00 46.03 85 GLU A O 1
ATOM 621 N N . GLY A 1 86 ? -4.833 -10.560 34.165 1.00 45.69 86 GLY A N 1
ATOM 622 C CA . GLY A 1 86 ? -5.269 -10.349 32.770 1.00 45.69 86 GLY A CA 1
ATOM 623 C C . GLY A 1 86 ? -4.949 -8.980 32.154 1.00 45.69 86 GLY A C 1
ATOM 624 O O . GLY A 1 86 ? -5.395 -8.675 31.042 1.00 45.69 86 GLY A O 1
ATOM 625 N N . TRP A 1 87 ? -4.166 -8.138 32.835 1.00 50.50 87 TRP A N 1
ATOM 626 C CA . TRP A 1 87 ? -4.043 -6.715 32.497 1.00 50.50 87 TRP A CA 1
ATOM 627 C C . TRP A 1 87 ? -2.578 -6.262 32.369 1.00 50.50 87 TRP A C 1
ATOM 629 O O . TRP A 1 87 ? -1.987 -5.741 33.309 1.00 50.50 87 TRP A O 1
ATOM 639 N N . GLY A 1 88 ? -1.987 -6.437 31.180 1.00 42.94 88 GLY A N 1
ATOM 640 C CA . GLY A 1 88 ? -0.683 -5.858 30.838 1.00 42.94 88 GLY A CA 1
ATOM 641 C C . GLY A 1 88 ? -0.410 -5.852 29.331 1.00 42.94 88 GLY A C 1
ATOM 642 O O . GLY A 1 88 ? -0.767 -6.799 28.638 1.00 42.94 88 GLY A O 1
ATOM 643 N N . LEU A 1 89 ? 0.230 -4.785 28.838 1.00 50.53 89 LEU A N 1
ATOM 644 C CA . LEU A 1 89 ? 0.802 -4.659 27.482 1.00 50.53 89 LEU A CA 1
ATOM 645 C C . LEU A 1 89 ? 2.104 -5.480 27.330 1.00 50.53 89 LEU A C 1
ATOM 647 O O . LEU A 1 89 ? 2.770 -5.414 26.306 1.00 50.53 89 LEU A O 1
ATOM 651 N N . CYS A 1 90 ? 2.471 -6.264 28.350 1.00 48.69 90 CYS A N 1
ATOM 652 C CA . CYS A 1 90 ? 3.642 -7.139 28.371 1.00 48.69 90 CYS A CA 1
ATOM 653 C C . CYS A 1 90 ? 3.508 -8.402 27.505 1.00 48.69 90 CYS A C 1
ATOM 655 O O . CYS A 1 90 ? 4.462 -9.174 27.416 1.00 48.69 90 CYS A O 1
ATOM 657 N N . CYS A 1 91 ? 2.347 -8.639 26.889 1.00 57.16 91 CYS A N 1
ATOM 658 C CA . CYS A 1 91 ? 2.106 -9.822 26.077 1.00 57.16 91 CYS A CA 1
ATOM 659 C C . CYS A 1 91 ? 1.379 -9.458 24.785 1.00 57.16 91 CYS A C 1
ATOM 661 O O . CYS A 1 91 ? 0.361 -8.767 24.790 1.00 57.16 91 CYS A O 1
ATOM 663 N N . THR A 1 92 ? 1.909 -9.977 23.686 1.00 71.88 92 THR A N 1
ATOM 664 C CA . THR A 1 92 ? 1.256 -10.029 22.385 1.00 71.88 92 THR A CA 1
ATOM 665 C C . THR A 1 92 ? -0.083 -10.763 22.488 1.00 71.88 92 THR A C 1
ATOM 667 O O . THR A 1 92 ? -0.159 -11.838 23.084 1.00 71.88 92 THR A O 1
ATOM 670 N N . GLN A 1 93 ? -1.136 -10.202 21.901 1.00 76.31 93 GLN A N 1
ATOM 671 C CA . GLN A 1 93 ? -2.436 -10.851 21.752 1.00 76.31 93 GLN A CA 1
ATOM 672 C C . GLN A 1 93 ? -2.700 -11.169 20.289 1.00 76.31 93 GLN A C 1
ATOM 674 O O . GLN A 1 93 ? -2.383 -10.376 19.408 1.00 76.31 93 GLN A O 1
ATOM 679 N N . VAL A 1 94 ? -3.318 -12.319 20.041 1.00 83.38 94 VAL A N 1
ATOM 680 C CA . VAL A 1 94 ? -3.794 -12.689 18.710 1.00 83.38 94 VAL A CA 1
ATOM 681 C C . VAL A 1 94 ? -5.300 -12.488 18.674 1.00 83.38 94 VAL A C 1
ATOM 683 O O . VAL A 1 94 ? -6.003 -12.934 19.584 1.00 83.38 94 VAL A O 1
ATOM 686 N N . ILE A 1 95 ? -5.786 -11.794 17.650 1.00 85.12 95 ILE A N 1
ATOM 687 C CA . ILE A 1 95 ? -7.212 -11.601 17.399 1.00 85.12 95 ILE A CA 1
ATOM 688 C C . ILE A 1 95 ? -7.538 -12.009 15.967 1.00 85.12 95 ILE A C 1
ATOM 690 O O . ILE A 1 95 ? -6.807 -11.675 15.036 1.00 85.12 95 ILE A O 1
ATOM 694 N N . ASP A 1 96 ? -8.673 -12.679 15.808 1.00 87.50 96 ASP A N 1
ATOM 695 C CA . ASP A 1 96 ? -9.207 -13.036 14.501 1.00 87.50 96 ASP A CA 1
ATOM 696 C C . ASP A 1 96 ? -10.366 -12.105 14.173 1.00 87.50 96 ASP A C 1
ATOM 698 O O . ASP A 1 96 ? -11.336 -11.997 14.935 1.00 87.50 96 ASP A O 1
ATOM 702 N N . ILE A 1 97 ? -10.265 -11.431 13.036 1.00 88.69 97 ILE A N 1
ATOM 703 C CA . ILE A 1 97 ? -11.329 -10.580 12.510 1.00 88.69 97 ILE A CA 1
ATOM 704 C C . ILE A 1 97 ? -11.851 -11.177 11.211 1.00 88.69 97 ILE A C 1
ATOM 706 O O . ILE A 1 97 ? -11.098 -11.766 10.441 1.00 88.69 97 ILE A O 1
ATOM 710 N N . VAL A 1 98 ? -13.148 -11.032 10.963 1.00 89.56 98 VAL A N 1
ATOM 711 C CA . VAL A 1 98 ? -13.767 -11.457 9.705 1.00 89.56 98 VAL A CA 1
ATOM 712 C C . VAL A 1 98 ? -14.232 -10.214 8.974 1.00 89.56 98 VAL A C 1
ATOM 714 O O . VAL A 1 98 ? -14.986 -9.421 9.540 1.00 89.56 98 VAL A O 1
ATOM 717 N N . ILE A 1 99 ? -13.802 -10.049 7.725 1.00 88.31 99 ILE A N 1
ATOM 718 C CA . ILE A 1 99 ? -14.311 -8.981 6.864 1.00 88.31 99 ILE A CA 1
ATOM 719 C C . ILE A 1 99 ? -15.777 -9.300 6.535 1.00 88.31 99 ILE A C 1
ATOM 721 O O . ILE A 1 99 ? -16.043 -10.367 5.969 1.00 88.31 99 ILE A O 1
ATOM 725 N N . PRO A 1 100 ? -16.751 -8.435 6.873 1.00 86.81 100 PRO A N 1
ATOM 726 C CA . PRO A 1 100 ? -18.157 -8.737 6.628 1.00 86.81 100 PRO A CA 1
ATOM 727 C C . PRO A 1 100 ? -18.431 -8.929 5.131 1.00 86.81 100 PRO A C 1
ATOM 729 O O . PRO A 1 100 ? -17.941 -8.177 4.290 1.00 86.81 100 PRO A O 1
ATOM 732 N N . ARG A 1 101 ? -19.206 -9.962 4.781 1.00 85.25 101 ARG A N 1
ATOM 733 C CA . ARG A 1 101 ? -19.517 -10.302 3.376 1.00 85.25 101 ARG A CA 1
ATOM 734 C C . ARG A 1 101 ? -20.498 -9.327 2.734 1.00 85.25 101 ARG A C 1
ATOM 736 O O . ARG A 1 101 ? -20.528 -9.190 1.518 1.00 85.25 101 ARG A O 1
ATOM 743 N N . ASP A 1 102 ? -21.328 -8.715 3.559 1.00 85.38 102 ASP A N 1
ATOM 744 C CA . ASP A 1 102 ? -22.419 -7.811 3.219 1.00 85.38 102 ASP A CA 1
ATOM 745 C C . ASP A 1 102 ? -22.011 -6.331 3.266 1.00 85.38 102 ASP A C 1
ATOM 747 O O . ASP A 1 102 ? -22.828 -5.459 2.955 1.00 85.38 102 ASP A O 1
ATOM 751 N N . LEU A 1 103 ? -20.750 -6.044 3.605 1.00 83.31 103 LEU A N 1
ATOM 752 C CA . LEU A 1 103 ? -20.216 -4.691 3.612 1.00 83.31 103 LEU A CA 1
ATOM 753 C C . LEU A 1 103 ? -20.215 -4.125 2.185 1.00 83.31 103 LEU A C 1
ATOM 755 O O . LEU A 1 103 ? -19.540 -4.627 1.289 1.00 83.31 103 LEU A O 1
ATOM 759 N N . ARG A 1 104 ? -21.001 -3.071 1.958 1.00 81.06 104 ARG A N 1
ATOM 760 C CA . ARG A 1 104 ? -21.083 -2.398 0.656 1.00 81.06 104 ARG A CA 1
ATOM 761 C C . ARG A 1 104 ? -20.006 -1.328 0.569 1.00 81.06 104 ARG A C 1
ATOM 763 O O . ARG A 1 104 ? -20.256 -0.175 0.915 1.00 81.06 104 ARG A O 1
ATOM 770 N N . CYS A 1 105 ? -18.820 -1.708 0.109 1.00 77.31 105 CYS A N 1
ATOM 771 C CA . CYS A 1 105 ? -17.757 -0.739 -0.119 1.00 77.31 105 CYS A CA 1
ATOM 772 C C . CYS A 1 105 ? -17.996 0.081 -1.391 1.00 77.31 105 CYS A C 1
ATOM 774 O O . CYS A 1 105 ? -18.451 -0.470 -2.399 1.00 77.31 105 CYS A O 1
ATOM 776 N N . PRO A 1 106 ? -17.669 1.388 -1.375 1.00 73.38 106 PRO A N 1
ATOM 777 C CA . PRO A 1 106 ? -17.569 2.143 -2.612 1.00 73.38 106 PRO A CA 1
ATOM 778 C C . PRO A 1 106 ? -16.539 1.468 -3.535 1.00 73.38 106 PRO A C 1
ATOM 780 O O . PRO A 1 106 ? -15.574 0.869 -3.040 1.00 73.38 106 PRO A O 1
ATOM 783 N N . PRO A 1 107 ? -16.741 1.525 -4.864 1.00 69.94 107 PRO A N 1
ATOM 784 C CA . PRO A 1 107 ? -15.741 1.039 -5.802 1.00 69.94 107 PRO A CA 1
ATOM 785 C C . PRO A 1 107 ? -14.404 1.729 -5.524 1.00 69.94 107 PRO A C 1
ATOM 787 O O . PRO A 1 107 ? -14.376 2.892 -5.123 1.00 69.94 107 PRO A O 1
ATOM 790 N N . LYS A 1 108 ? -13.310 0.983 -5.708 1.00 69.69 108 LYS A N 1
ATOM 791 C CA . LYS A 1 108 ? -11.969 1.539 -5.565 1.00 69.69 108 LYS A CA 1
ATOM 792 C C . LYS A 1 108 ? -11.807 2.699 -6.554 1.00 69.69 108 LYS A C 1
ATOM 794 O O . LYS A 1 108 ? -12.140 2.545 -7.731 1.00 69.69 108 LYS A O 1
ATOM 799 N N . ASP A 1 109 ? -11.317 3.832 -6.070 1.00 75.81 109 ASP A N 1
ATOM 800 C CA . ASP A 1 109 ? -10.874 4.922 -6.921 1.00 75.81 109 ASP A CA 1
ATOM 801 C C . ASP A 1 109 ? -9.732 4.416 -7.796 1.00 75.81 109 ASP A C 1
ATOM 803 O O . ASP A 1 109 ? -8.874 3.641 -7.366 1.00 75.81 109 ASP A O 1
ATOM 807 N N . LYS A 1 110 ? -9.738 4.852 -9.051 1.00 79.50 110 LYS A N 1
ATOM 808 C CA . LYS A 1 110 ? -8.663 4.503 -9.966 1.00 79.50 110 LYS A CA 1
ATOM 809 C C . LYS A 1 110 ? -7.377 5.167 -9.486 1.00 79.50 110 LYS A C 1
ATOM 811 O O . LYS A 1 110 ? -7.354 6.380 -9.271 1.00 79.50 110 LYS A O 1
ATOM 816 N N . GLU A 1 111 ? -6.310 4.396 -9.367 1.00 82.19 111 GLU A N 1
ATOM 817 C CA . GLU A 1 111 ? -5.011 4.850 -8.875 1.00 82.19 111 GLU A CA 1
ATOM 818 C C . GLU A 1 111 ? -3.903 4.436 -9.855 1.00 82.19 111 GLU A C 1
ATOM 820 O O . GLU A 1 111 ? -3.935 3.331 -10.406 1.00 82.19 111 GLU A O 1
ATOM 825 N N . PRO A 1 112 ? -2.918 5.312 -10.125 1.00 88.69 112 PRO A N 1
ATOM 826 C CA . PRO A 1 112 ? -1.730 4.895 -10.848 1.00 88.69 112 PRO A CA 1
ATOM 827 C C . PRO A 1 112 ? -0.919 3.923 -9.986 1.00 88.69 112 PRO A C 1
ATOM 829 O O . PRO A 1 112 ? -0.758 4.137 -8.786 1.00 88.69 112 PRO A O 1
ATOM 832 N N . ASP A 1 113 ? -0.357 2.896 -10.614 1.00 90.94 113 ASP A N 1
ATOM 833 C CA . ASP A 1 113 ? 0.541 1.930 -9.977 1.00 90.94 113 ASP A CA 1
ATOM 834 C C . ASP A 1 113 ? 1.753 1.741 -10.888 1.00 90.94 113 ASP A C 1
ATOM 836 O O . ASP A 1 113 ? 1.626 1.273 -12.019 1.00 90.94 113 ASP A O 1
ATOM 840 N N . LEU A 1 114 ? 2.924 2.187 -10.435 1.00 92.88 114 LEU A N 1
ATOM 841 C CA . LEU A 1 114 ? 4.141 2.193 -11.239 1.00 92.88 114 LEU A CA 1
ATOM 842 C C . LEU A 1 114 ? 5.004 0.980 -10.893 1.00 92.88 114 LEU A C 1
ATOM 844 O O . LEU A 1 114 ? 5.636 0.923 -9.839 1.00 92.88 114 LEU A O 1
ATOM 848 N N . LYS A 1 115 ? 5.096 0.042 -11.832 1.00 93.25 115 LYS A N 1
ATOM 849 C CA . LYS A 1 115 ? 6.021 -1.088 -11.790 1.00 93.25 115 LYS A CA 1
ATOM 850 C C . LYS A 1 115 ? 7.363 -0.683 -12.398 1.00 93.25 115 LYS A C 1
ATOM 852 O O . LYS A 1 115 ? 7.391 -0.093 -13.476 1.00 93.25 115 LYS A O 1
ATOM 857 N N . VAL A 1 116 ? 8.466 -1.036 -11.738 1.00 95.00 116 VAL A N 1
ATOM 858 C CA . VAL A 1 116 ? 9.832 -0.821 -12.243 1.00 95.00 116 VAL A CA 1
ATOM 859 C C . VAL A 1 116 ? 10.528 -2.167 -12.406 1.00 95.00 116 VAL A C 1
ATOM 861 O O . VAL A 1 116 ? 10.606 -2.947 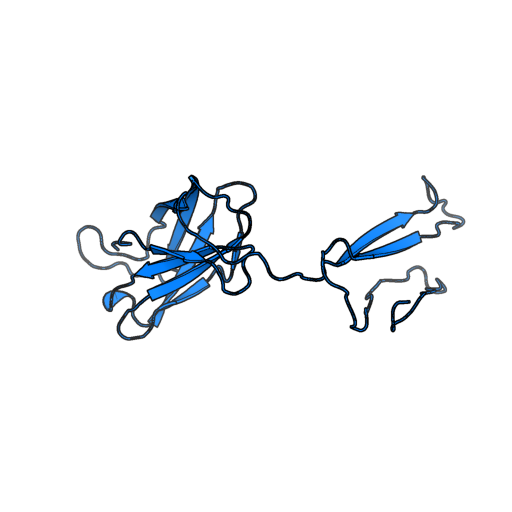-11.460 1.00 95.00 116 VAL A O 1
ATOM 864 N N . GLU A 1 117 ? 11.048 -2.436 -13.599 1.00 95.62 117 GLU A N 1
ATOM 865 C CA . GLU A 1 117 ? 11.787 -3.659 -13.922 1.00 95.62 117 GLU A CA 1
ATOM 866 C C . GLU A 1 117 ? 13.138 -3.313 -14.532 1.00 95.62 117 GLU A C 1
ATOM 868 O O . GLU A 1 117 ? 13.209 -2.536 -15.479 1.00 95.62 117 GLU A O 1
ATOM 873 N N . LYS A 1 118 ? 14.210 -3.919 -14.020 1.00 93.06 118 LYS A N 1
ATOM 874 C CA . LYS A 1 118 ? 15.561 -3.804 -14.574 1.00 93.06 118 LYS A CA 1
ATOM 875 C C . LYS A 1 118 ? 16.042 -5.176 -15.001 1.00 93.06 118 LYS A C 1
ATOM 877 O O . LYS A 1 118 ? 15.965 -6.125 -14.224 1.00 93.06 118 LYS A O 1
ATOM 882 N N . HIS A 1 119 ? 16.582 -5.270 -16.203 1.00 92.69 119 HIS A N 1
ATOM 883 C CA . HIS A 1 119 ? 17.233 -6.484 -16.674 1.00 92.69 119 HIS A CA 1
ATOM 884 C C . HIS A 1 119 ? 18.491 -6.136 -17.458 1.00 92.69 119 HIS A C 1
ATOM 886 O O . HIS A 1 119 ? 18.616 -5.033 -17.983 1.00 92.69 119 HIS A O 1
ATOM 892 N N . ALA A 1 120 ? 19.440 -7.071 -17.484 1.00 91.62 120 ALA A N 1
ATOM 893 C CA . ALA A 1 120 ? 20.535 -7.009 -18.437 1.00 91.62 120 ALA A CA 1
ATOM 894 C C . ALA A 1 120 ? 19.997 -7.428 -19.806 1.00 91.62 120 ALA A C 1
ATOM 896 O O . ALA A 1 120 ? 19.285 -8.432 -19.906 1.00 91.62 120 ALA A O 1
ATOM 897 N N . ASP A 1 121 ? 20.381 -6.707 -20.850 1.00 90.06 121 ASP A N 1
ATOM 898 C CA . ASP A 1 121 ? 19.961 -7.009 -22.221 1.00 90.06 121 ASP A CA 1
ATOM 899 C C . ASP A 1 121 ? 20.619 -8.305 -22.736 1.00 90.06 121 ASP A C 1
ATOM 901 O O . ASP A 1 121 ? 20.193 -8.899 -23.728 1.00 90.06 121 ASP A O 1
ATOM 905 N N . VAL A 1 122 ? 21.651 -8.778 -22.026 1.00 89.12 122 VAL A N 1
ATOM 906 C CA . VAL A 1 122 ? 22.368 -10.024 -22.297 1.00 89.12 122 VAL A CA 1
ATOM 907 C C . VAL A 1 122 ? 22.309 -10.995 -21.107 1.00 89.12 122 VAL A C 1
ATOM 909 O O . VAL A 1 122 ? 22.367 -10.572 -19.952 1.00 89.12 122 VAL A O 1
ATOM 912 N N . PRO A 1 123 ? 22.295 -12.325 -21.343 1.00 85.38 123 PRO A N 1
ATOM 913 C CA . PRO A 1 123 ? 22.258 -13.320 -20.264 1.00 85.38 123 PRO A CA 1
ATOM 914 C C . PRO A 1 123 ? 23.518 -13.366 -19.390 1.00 85.38 123 PRO A C 1
ATOM 916 O O . PRO A 1 123 ? 23.480 -13.883 -18.273 1.00 85.38 123 PRO A O 1
ATOM 919 N N . ARG A 1 124 ? 24.664 -12.917 -19.920 1.00 85.00 124 ARG A N 1
ATOM 920 C CA . ARG A 1 124 ? 25.953 -12.905 -19.218 1.00 85.00 124 ARG A CA 1
ATOM 921 C C . ARG A 1 124 ? 26.765 -11.682 -19.610 1.00 85.00 124 ARG A C 1
ATOM 923 O O . ARG A 1 124 ? 27.040 -11.478 -20.789 1.00 85.00 124 ARG A O 1
ATOM 930 N N . CYS A 1 125 ? 27.221 -10.947 -18.604 1.00 83.88 125 CYS A N 1
ATOM 931 C CA . CYS A 1 125 ? 28.221 -9.904 -18.776 1.00 83.88 125 CYS A CA 1
ATOM 932 C C . CYS A 1 125 ? 29.605 -10.506 -18.990 1.00 83.88 125 CYS A C 1
ATOM 934 O O . CYS A 1 125 ? 29.939 -11.544 -18.411 1.00 83.88 125 CYS A O 1
ATOM 936 N N . THR A 1 126 ? 30.431 -9.826 -19.780 1.00 81.62 126 THR A N 1
ATOM 937 C CA . THR A 1 126 ? 31.847 -10.171 -19.915 1.00 81.62 126 THR A CA 1
ATOM 938 C C . THR A 1 126 ? 32.712 -9.157 -19.179 1.00 81.62 126 THR A C 1
ATOM 940 O O . THR A 1 126 ? 32.325 -8.006 -18.990 1.00 81.62 126 THR A O 1
ATOM 943 N N . MET A 1 127 ? 33.924 -9.568 -18.804 1.00 77.00 127 MET A N 1
ATOM 944 C CA . MET A 1 127 ? 34.908 -8.668 -18.190 1.00 77.00 127 MET A CA 1
ATOM 945 C C . MET A 1 127 ? 35.365 -7.543 -19.135 1.00 77.00 127 MET A C 1
ATOM 947 O O . MET A 1 127 ? 35.901 -6.545 -18.669 1.00 77.00 127 MET A O 1
ATOM 951 N N . ALA A 1 128 ? 35.149 -7.689 -20.448 1.00 76.06 128 ALA A N 1
ATOM 952 C CA . ALA A 1 128 ? 35.435 -6.657 -21.443 1.00 76.06 128 ALA A CA 1
ATOM 953 C C . ALA A 1 128 ? 34.310 -5.605 -21.566 1.00 76.06 128 ALA A C 1
ATOM 955 O O . ALA A 1 128 ? 34.429 -4.682 -22.368 1.00 76.06 128 ALA A O 1
ATOM 956 N N . GLY A 1 129 ? 33.230 -5.735 -20.784 1.00 75.06 129 GLY A N 1
ATOM 957 C CA . GLY A 1 129 ? 32.034 -4.898 -20.860 1.00 75.06 129 GLY A CA 1
ATOM 958 C C . GLY A 1 129 ? 30.897 -5.554 -21.651 1.00 75.06 129 GLY A C 1
ATOM 959 O O . GLY A 1 129 ? 30.806 -6.785 -21.734 1.00 75.06 129 GLY A O 1
ATOM 960 N N . GLY A 1 130 ? 30.017 -4.717 -22.211 1.00 75.62 130 GLY A N 1
ATOM 961 C CA . GLY A 1 130 ? 28.896 -5.144 -23.060 1.00 75.62 130 GLY A CA 1
ATOM 962 C C . GLY A 1 130 ? 27.629 -5.555 -22.308 1.00 75.62 130 GLY A C 1
ATOM 963 O O . GLY A 1 130 ? 26.850 -6.346 -22.828 1.00 75.62 130 GLY A O 1
ATOM 964 N N . CYS A 1 131 ? 27.444 -5.065 -21.080 1.00 85.31 131 CYS A N 1
ATOM 965 C CA . CYS A 1 131 ? 26.194 -5.231 -20.347 1.00 85.31 131 CYS A CA 1
ATOM 966 C C . CYS A 1 131 ? 25.425 -3.922 -20.319 1.00 85.31 131 CYS A C 1
ATOM 968 O O . CYS A 1 131 ? 25.594 -3.111 -19.409 1.00 85.31 131 CYS A O 1
ATOM 970 N N . ASP A 1 132 ? 24.585 -3.757 -21.330 1.00 89.38 132 ASP A N 1
ATOM 971 C CA . ASP A 1 132 ? 23.533 -2.759 -21.302 1.00 89.38 132 ASP A CA 1
ATOM 972 C C . ASP A 1 132 ? 22.397 -3.274 -20.410 1.00 89.38 132 ASP A C 1
ATOM 974 O O . ASP A 1 132 ? 22.129 -4.480 -20.328 1.00 89.38 132 ASP A O 1
ATOM 978 N N . PHE A 1 133 ? 21.793 -2.354 -19.665 1.00 90.19 133 PHE A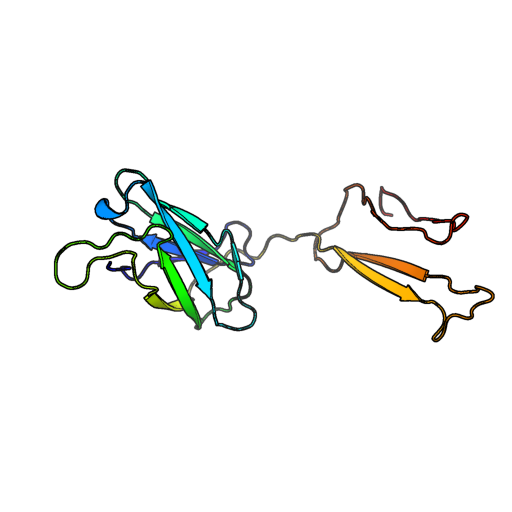 N 1
ATOM 979 C CA . PHE A 1 133 ? 20.679 -2.647 -18.778 1.00 90.19 133 PHE A CA 1
ATOM 980 C C . PHE A 1 133 ? 19.497 -1.777 -19.161 1.00 90.19 133 PHE A C 1
ATOM 982 O O . PHE A 1 133 ? 19.605 -0.548 -19.177 1.00 90.19 133 PHE A O 1
ATOM 989 N N . THR A 1 134 ? 18.350 -2.411 -19.357 1.00 92.69 134 THR A N 1
ATOM 990 C CA . THR A 1 134 ? 17.097 -1.715 -19.618 1.00 92.69 134 THR A CA 1
ATOM 991 C C . THR A 1 134 ? 16.271 -1.631 -18.340 1.00 92.69 134 THR A C 1
ATOM 993 O O . THR A 1 134 ? 15.930 -2.652 -17.733 1.00 92.69 134 THR A O 1
ATOM 996 N N . ILE A 1 135 ? 15.926 -0.403 -17.940 1.00 93.44 135 ILE A N 1
ATOM 997 C CA . ILE A 1 135 ? 14.995 -0.117 -16.842 1.00 93.44 135 ILE A CA 1
ATOM 998 C C . ILE A 1 135 ? 13.667 0.318 -17.454 1.00 93.44 135 ILE A C 1
ATOM 1000 O O . ILE A 1 135 ? 13.572 1.377 -18.069 1.00 93.44 135 ILE A O 1
ATOM 1004 N N . THR A 1 136 ? 12.640 -0.507 -17.289 1.00 93.56 136 THR A N 1
ATOM 1005 C CA . THR A 1 136 ? 11.284 -0.234 -17.766 1.00 93.56 136 THR A CA 1
ATOM 1006 C C . THR A 1 136 ? 10.425 0.220 -16.600 1.00 93.56 136 THR A C 1
ATOM 1008 O O . THR A 1 136 ? 10.328 -0.477 -15.592 1.00 93.56 136 THR A O 1
ATOM 1011 N N . VAL A 1 137 ? 9.783 1.380 -16.749 1.00 93.19 137 VAL A N 1
ATOM 1012 C CA . VAL A 1 137 ? 8.744 1.845 -15.827 1.00 93.19 137 VAL A CA 1
ATOM 1013 C C . VAL A 1 137 ? 7.398 1.717 -16.528 1.00 93.19 137 VAL A C 1
ATOM 1015 O O . VAL A 1 137 ? 7.201 2.276 -17.604 1.00 93.19 137 VAL A O 1
ATOM 1018 N N . THR A 1 138 ? 6.474 0.959 -15.950 1.00 92.50 138 THR A N 1
ATOM 1019 C CA . THR A 1 138 ? 5.147 0.697 -16.521 1.00 92.50 138 THR A CA 1
ATOM 1020 C C . THR A 1 138 ? 4.074 1.107 -15.530 1.00 92.50 138 THR A C 1
ATOM 1022 O O . THR A 1 138 ? 4.109 0.681 -14.380 1.00 92.50 138 THR A O 1
ATOM 1025 N N . ASN A 1 139 ? 3.095 1.898 -15.975 1.00 92.00 139 ASN A N 1
ATOM 1026 C CA . ASN A 1 139 ? 1.880 2.102 -15.196 1.00 92.00 139 ASN A CA 1
ATOM 1027 C C . ASN A 1 139 ? 0.964 0.885 -15.376 1.00 92.00 139 ASN A C 1
ATOM 1029 O O . ASN A 1 139 ? 0.339 0.727 -16.423 1.00 92.00 139 ASN A O 1
ATOM 1033 N N . VAL A 1 140 ? 0.940 0.014 -14.376 1.00 93.81 140 VAL A N 1
ATOM 1034 C CA . VAL A 1 140 ? 0.068 -1.166 -14.293 1.00 93.81 140 VAL A CA 1
ATOM 1035 C C . VAL A 1 140 ? -1.230 -0.871 -13.534 1.00 93.81 140 VAL A C 1
ATOM 1037 O O . VAL A 1 140 ? -2.075 -1.755 -13.404 1.00 93.81 140 VAL A O 1
ATOM 1040 N N . GLY A 1 141 ? -1.388 0.362 -13.046 1.00 87.88 141 GLY A N 1
ATOM 1041 C CA . GLY A 1 141 ? -2.597 0.838 -12.387 1.00 87.88 141 GLY A CA 1
ATOM 1042 C C . GLY A 1 141 ? -3.711 1.186 -13.367 1.00 87.88 141 GLY A C 1
ATOM 1043 O O . GLY A 1 141 ? -3.562 1.133 -14.589 1.00 87.88 141 GLY A O 1
ATOM 1044 N N . ASP A 1 142 ? -4.852 1.575 -12.816 1.00 86.00 142 ASP A N 1
ATOM 1045 C CA . ASP A 1 142 ? -6.073 1.875 -13.562 1.00 86.00 142 ASP A CA 1
ATOM 1046 C C . ASP A 1 142 ? -6.366 3.380 -13.680 1.00 86.00 142 ASP A C 1
ATOM 1048 O O . ASP A 1 142 ? -7.348 3.762 -14.326 1.00 86.00 142 ASP A O 1
ATOM 1052 N N . ALA A 1 143 ? -5.495 4.241 -13.138 1.00 87.25 143 ALA A N 1
ATOM 1053 C CA . ALA A 1 143 ? -5.474 5.682 -13.409 1.00 87.25 143 ALA A CA 1
ATOM 1054 C C . ALA A 1 143 ? -4.157 6.155 -14.046 1.00 87.25 143 ALA A C 1
ATOM 1056 O O . ALA A 1 143 ? -3.100 5.562 -13.825 1.00 87.25 143 ALA A O 1
ATOM 1057 N N . PRO A 1 144 ? -4.189 7.260 -14.819 1.00 88.38 144 PRO A N 1
ATOM 1058 C CA . PRO A 1 144 ? -2.987 7.854 -15.388 1.00 88.38 144 PRO A CA 1
ATOM 1059 C C . PRO A 1 144 ? -2.074 8.439 -14.303 1.00 88.38 144 PRO A C 1
ATOM 1061 O O . PRO A 1 144 ? -2.522 9.152 -13.403 1.00 88.38 144 PRO A O 1
ATOM 1064 N N . TYR A 1 145 ? -0.769 8.209 -14.439 1.00 88.00 145 TYR A N 1
ATOM 1065 C CA . TYR A 1 145 ? 0.249 8.932 -13.685 1.00 88.00 145 TYR A CA 1
ATOM 1066 C C . TYR A 1 145 ? 0.681 10.177 -14.467 1.00 88.00 145 TYR A C 1
ATOM 1068 O O . TYR A 1 145 ? 1.174 10.065 -15.582 1.00 88.00 145 TYR A O 1
ATOM 1076 N N . ASN A 1 146 ? 0.521 11.366 -13.882 1.00 87.62 146 ASN A N 1
ATOM 1077 C CA . ASN A 1 146 ? 0.850 12.644 -14.537 1.00 87.62 146 ASN A CA 1
ATOM 1078 C C . ASN A 1 146 ? 2.083 13.339 -13.929 1.00 87.62 146 ASN A C 1
ATOM 1080 O O . ASN A 1 146 ? 2.429 14.453 -14.316 1.00 87.62 146 ASN A O 1
ATOM 1084 N N . GLY A 1 147 ? 2.724 12.710 -12.942 1.00 85.69 147 GLY A N 1
ATOM 1085 C CA . GLY A 1 147 ? 3.869 13.275 -12.236 1.00 85.69 147 GLY A CA 1
ATOM 1086 C C . GLY A 1 147 ? 5.195 13.099 -12.979 1.00 85.69 147 GLY A C 1
ATOM 1087 O O . GLY A 1 147 ? 5.288 12.432 -14.014 1.00 85.69 147 GLY A O 1
ATOM 1088 N N . LYS A 1 148 ? 6.251 13.679 -12.401 1.00 87.31 148 LYS A N 1
ATOM 1089 C CA . LYS A 1 148 ? 7.637 13.419 -12.798 1.00 87.31 148 LYS A CA 1
ATOM 1090 C C . LYS A 1 148 ? 8.124 12.133 -12.131 1.00 87.31 148 LYS A C 1
ATOM 1092 O O . LYS A 1 148 ? 7.994 11.990 -10.921 1.00 87.31 148 LYS A O 1
ATOM 1097 N N . ILE A 1 149 ? 8.769 11.263 -12.902 1.00 88.69 149 ILE A N 1
ATOM 1098 C CA . ILE A 1 149 ? 9.477 10.091 -12.377 1.00 88.69 149 ILE A CA 1
ATOM 1099 C C . ILE A 1 149 ? 10.944 10.472 -12.165 1.00 88.69 149 ILE A C 1
ATOM 1101 O O . ILE A 1 149 ? 11.571 11.072 -13.040 1.00 88.69 149 ILE A O 1
ATOM 1105 N N . VAL A 1 150 ? 11.478 10.160 -10.986 1.00 88.31 150 VAL A N 1
ATOM 1106 C CA . VAL A 1 150 ? 12.900 10.305 -10.660 1.00 88.31 150 VAL A CA 1
ATOM 1107 C C . VAL A 1 150 ? 13.440 8.911 -10.390 1.00 88.31 150 VAL A C 1
ATOM 1109 O O . VAL A 1 150 ? 12.925 8.215 -9.520 1.00 88.31 150 VAL A O 1
ATOM 1112 N N . LEU A 1 151 ? 14.450 8.509 -11.158 1.00 87.44 151 LEU A N 1
ATOM 1113 C CA . LEU A 1 151 ? 15.168 7.258 -10.964 1.00 87.44 151 LEU A CA 1
ATOM 1114 C C . LEU A 1 151 ? 16.504 7.567 -10.289 1.00 87.44 151 LEU A C 1
ATOM 1116 O O . LEU A 1 151 ? 17.278 8.368 -10.810 1.00 87.44 151 LEU A O 1
ATOM 1120 N N . ASP A 1 152 ? 16.749 6.935 -9.147 1.00 88.12 152 ASP A N 1
ATOM 1121 C CA . ASP A 1 152 ? 18.030 6.981 -8.446 1.00 88.12 152 ASP A CA 1
ATOM 1122 C C . ASP A 1 152 ? 18.746 5.640 -8.657 1.00 88.12 152 ASP A C 1
ATOM 1124 O O . ASP A 1 152 ? 18.248 4.594 -8.242 1.00 88.12 152 ASP A O 1
ATOM 1128 N N . GLU A 1 153 ? 19.859 5.656 -9.392 1.00 86.00 153 GLU A N 1
ATOM 1129 C CA . GLU A 1 153 ? 20.568 4.459 -9.857 1.00 86.00 153 GLU A CA 1
ATOM 1130 C C . GLU A 1 153 ? 22.085 4.657 -9.782 1.00 86.00 153 GLU A C 1
ATOM 1132 O O . GLU A 1 153 ? 22.615 5.728 -10.094 1.00 86.00 153 GLU A O 1
ATOM 1137 N N . VAL A 1 154 ? 22.803 3.592 -9.423 1.00 87.19 154 VAL A N 1
ATOM 1138 C CA . VAL A 1 154 ? 24.263 3.604 -9.317 1.00 87.19 154 VAL A CA 1
ATOM 1139 C C . VAL A 1 154 ? 24.872 3.196 -10.656 1.00 87.19 154 VAL A C 1
ATOM 1141 O O . VAL A 1 154 ? 24.847 2.033 -11.055 1.00 87.19 154 VAL A O 1
ATOM 1144 N N . THR A 1 155 ? 25.476 4.159 -11.349 1.00 83.25 155 THR A N 1
ATOM 1145 C CA . THR A 1 155 ? 26.113 3.954 -12.658 1.00 83.25 155 THR A CA 1
ATOM 1146 C C . THR A 1 155 ? 27.609 3.675 -12.503 1.00 83.25 155 THR A C 1
ATOM 1148 O O . THR A 1 155 ? 28.458 4.561 -12.594 1.00 83.25 155 THR A O 1
ATOM 1151 N N . LEU A 1 156 ? 27.943 2.410 -12.240 1.00 81.25 156 LEU A N 1
ATOM 1152 C CA . LEU A 1 156 ? 29.321 1.913 -12.204 1.00 81.25 156 LEU A CA 1
ATOM 1153 C C . LEU A 1 156 ? 29.562 0.890 -13.326 1.00 81.25 156 LEU A C 1
ATOM 1155 O O . LEU A 1 156 ? 28.653 0.120 -13.633 1.00 81.25 156 LEU A O 1
ATOM 1159 N N . PRO A 1 157 ? 30.784 0.818 -13.893 1.00 81.50 157 PRO A N 1
ATOM 1160 C CA . PRO A 1 157 ? 31.973 1.622 -13.583 1.00 81.50 157 PRO A CA 1
ATOM 1161 C C . PRO A 1 157 ? 31.880 3.069 -14.098 1.00 81.50 157 PRO A C 1
ATOM 1163 O O . PRO A 1 157 ? 31.006 3.407 -14.899 1.00 81.50 157 PRO A O 1
ATOM 1166 N N . ALA A 1 158 ? 32.793 3.928 -13.633 1.00 80.62 158 ALA A N 1
ATOM 1167 C CA . ALA A 1 158 ? 32.866 5.324 -14.062 1.00 80.62 158 ALA A CA 1
ATOM 1168 C C . ALA A 1 158 ? 32.952 5.430 -15.596 1.00 80.62 158 ALA A C 1
ATOM 1170 O O . ALA A 1 158 ? 33.756 4.743 -16.224 1.00 80.62 158 ALA A O 1
ATOM 1171 N N . GLY A 1 159 ? 32.119 6.291 -16.186 1.00 77.12 159 GLY A N 1
ATOM 1172 C CA . GLY A 1 159 ? 31.963 6.414 -17.640 1.00 77.12 159 GLY A CA 1
ATOM 1173 C C . GLY A 1 159 ? 30.738 5.692 -18.211 1.00 77.12 159 GLY A C 1
ATOM 1174 O O . GLY A 1 159 ? 30.448 5.855 -19.393 1.00 77.12 159 GLY A O 1
ATOM 1175 N N . SER A 1 160 ? 29.993 4.948 -17.388 1.00 84.06 160 SER A N 1
ATOM 1176 C CA . SER A 1 160 ? 28.674 4.428 -17.767 1.00 84.06 160 SER A CA 1
ATOM 1177 C C . SER A 1 160 ? 27.693 5.575 -18.020 1.00 84.06 160 SER A C 1
ATOM 1179 O O . SER A 1 160 ? 27.659 6.549 -17.266 1.00 84.06 160 SER A O 1
ATOM 1181 N N . VAL A 1 161 ? 26.888 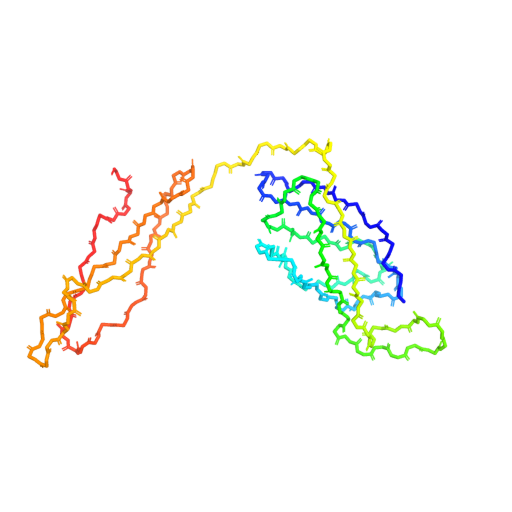5.458 -19.076 1.00 84.88 161 VAL A N 1
ATOM 1182 C CA . VAL A 1 161 ? 25.916 6.483 -19.477 1.00 84.88 161 VAL A CA 1
ATOM 1183 C C . VAL A 1 161 ? 24.509 5.984 -19.176 1.00 84.88 161 VAL A C 1
ATOM 1185 O O . VAL A 1 161 ? 24.161 4.862 -19.529 1.00 84.88 161 VAL A O 1
ATOM 1188 N N . LEU A 1 162 ? 23.692 6.834 -18.554 1.00 86.94 162 LEU A N 1
ATOM 1189 C CA . LEU A 1 162 ? 22.256 6.615 -18.425 1.00 86.94 162 LEU A CA 1
ATOM 1190 C C . LEU A 1 162 ? 21.533 7.498 -19.440 1.00 86.94 162 LEU A C 1
ATOM 1192 O O . LEU A 1 162 ? 21.703 8.717 -19.445 1.00 86.94 162 LEU A O 1
ATOM 1196 N N . THR A 1 163 ? 20.712 6.877 -20.278 1.00 88.06 163 THR A N 1
ATOM 1197 C CA . THR A 1 163 ? 19.775 7.572 -21.163 1.00 88.06 163 THR A CA 1
ATOM 1198 C C . THR A 1 163 ? 18.352 7.235 -20.736 1.00 88.06 163 THR A C 1
ATOM 1200 O O . THR A 1 163 ? 18.072 6.095 -20.369 1.00 88.06 163 THR A O 1
ATOM 1203 N N . SER A 1 164 ? 17.458 8.224 -20.729 1.00 86.50 164 SER A N 1
ATOM 1204 C CA . SER A 1 164 ? 16.064 8.047 -20.317 1.00 86.50 164 SER A CA 1
ATOM 1205 C C . SER A 1 164 ? 15.097 8.676 -21.315 1.00 86.50 164 SER A C 1
ATOM 1207 O O . SER A 1 164 ? 15.352 9.739 -21.887 1.00 86.50 164 SER A O 1
ATOM 1209 N N . GLY A 1 165 ? 13.958 8.018 -21.510 1.00 83.94 165 GLY A N 1
ATOM 1210 C CA . GLY A 1 165 ? 12.881 8.503 -22.359 1.00 83.94 165 GLY A CA 1
ATOM 1211 C C . GLY A 1 165 ? 11.738 7.487 -22.476 1.00 83.94 165 GLY A C 1
ATOM 1212 O O . GLY A 1 165 ? 11.983 6.292 -22.310 1.00 83.94 165 GLY A O 1
ATOM 1213 N N . PRO A 1 166 ? 10.508 7.938 -22.783 1.00 84.00 166 PRO A N 1
ATOM 1214 C CA . PRO A 1 166 ? 10.072 9.338 -22.806 1.00 84.00 166 PRO A CA 1
ATOM 1215 C C . PRO A 1 166 ? 10.091 9.970 -21.401 1.00 84.00 166 PRO A C 1
ATOM 1217 O O . PRO A 1 166 ? 10.189 9.275 -20.396 1.00 84.00 166 PRO A O 1
ATOM 1220 N N . ASN A 1 167 ? 10.049 11.300 -21.327 1.00 81.31 167 ASN A N 1
ATOM 1221 C CA . ASN A 1 167 ? 9.898 12.036 -20.070 1.00 81.31 167 ASN A CA 1
ATOM 1222 C C . ASN A 1 167 ? 8.507 12.678 -20.037 1.00 81.31 167 ASN A C 1
ATOM 1224 O O . ASN A 1 167 ? 7.934 12.944 -21.091 1.00 81.31 167 ASN A O 1
ATOM 1228 N N . ALA A 1 168 ? 7.984 12.949 -18.840 1.00 77.56 168 ALA A N 1
ATOM 1229 C CA . ALA A 1 168 ? 6.696 13.620 -18.679 1.00 77.56 168 ALA A CA 1
ATOM 1230 C C . ALA A 1 168 ? 6.623 14.947 -19.483 1.00 77.56 168 ALA A C 1
ATOM 1232 O O . ALA A 1 168 ? 7.627 15.667 -19.542 1.00 77.56 168 ALA A O 1
ATOM 1233 N N . PRO A 1 169 ? 5.449 15.321 -20.030 1.00 77.44 169 PRO A N 1
ATOM 1234 C CA . PRO A 1 169 ? 4.159 14.638 -19.905 1.00 77.44 169 PRO A CA 1
ATOM 1235 C C . PRO A 1 169 ? 4.078 13.375 -20.778 1.00 77.44 169 PRO A C 1
ATOM 1237 O O . PRO A 1 169 ? 4.453 13.389 -21.945 1.00 77.44 169 PRO A O 1
ATOM 1240 N N . TRP A 1 170 ? 3.606 12.281 -20.180 1.00 78.69 170 TRP A N 1
ATOM 1241 C CA . TRP A 1 170 ? 3.492 10.969 -20.819 1.00 78.69 170 TRP A CA 1
ATOM 1242 C C . TRP A 1 170 ? 2.409 11.027 -21.909 1.00 78.69 170 TRP A C 1
ATOM 1244 O O . TRP A 1 170 ? 1.285 11.438 -21.615 1.00 78.69 170 TRP A O 1
ATOM 1254 N N . ALA A 1 171 ? 2.767 10.681 -23.149 1.00 60.47 171 ALA A N 1
ATOM 1255 C CA . ALA A 1 171 ? 1.909 10.756 -24.336 1.00 60.47 171 ALA A CA 1
ATOM 1256 C C . ALA A 1 171 ? 1.618 9.365 -24.904 1.00 60.47 171 ALA A C 1
ATOM 1258 O O . ALA A 1 171 ? 2.545 8.523 -24.871 1.00 60.47 171 ALA A O 1
#

pLDDT: mean 81.78, std 12.76, range [42.56, 95.62]

Sequence (171 aa):
FKVERGIVDCVPGGGAFIYHMPVGPEMGGKWVQVATTTPGISIVPDTQKVPAGGGVLNWKIIGASHGEAIHLIVTGIETYAGPKEGWGLCCTQVIDIVIPRDLRCPPKDKEPDLKVEKHADVPRCTMAGGCDFTITVTNVGDAPYNGKIVLDEVTLPAGSVLTSGPNAPWA